Protein AF-A0A199V601-F1 (afdb_monomer_lite)

Radius of gyration: 36.85 Å; chains: 1; bounding box: 73×14×100 Å

Secondary structure (DSSP, 8-state):
-HHHHHHHGGG-TT-TTS-HHHHHHHHHHHHHHHHHHHHHHHHHHHHHHHHHHHHHHHHHHHHHHHHHHHHHHHHHHHHHHHHHHHHHTT-

pLDDT: mean 80.81, std 13.98, range [53.5, 98.06]

Organism: Ananas comosus (NCBI:txid4615)

Foldseek 3Di:
DVVVVLVVCCPDLPDCVNDVVSVCVVVVVVVVVVVVVVVVVVVVVVVVVVVVVVVVVVVVVVVVVVVVVVVVVVVVVVVVVVVVVVVVVVD

Structure (mmCIF, N/CA/C/O backbone):
data_AF-A0A199V601-F1
#
_entry.id   AF-A0A199V601-F1
#
loop_
_atom_site.group_PDB
_atom_site.id
_atom_site.type_symbol
_atom_site.label_atom_id
_atom_site.label_alt_id
_atom_site.label_comp_id
_atom_site.label_asym_id
_atom_site.label_entity_id
_atom_site.label_seq_id
_atom_site.pdbx_PDB_ins_code
_atom_site.Cartn_x
_atom_site.Cartn_y
_atom_site.Cartn_z
_atom_site.occupancy
_atom_site.B_iso_or_equiv
_atom_site.auth_seq_id
_atom_site.auth_comp_id
_atom_site.auth_asym_id
_atom_site.auth_atom_id
_atom_site.pdbx_PDB_model_num
ATOM 1 N N . MET A 1 1 ? 41.367 9.355 -43.896 1.00 53.50 1 MET A N 1
ATOM 2 C CA . MET A 1 1 ? 40.716 9.790 -42.637 1.00 53.50 1 MET A CA 1
ATOM 3 C C . MET A 1 1 ? 39.320 9.195 -42.481 1.00 53.50 1 MET A C 1
ATOM 5 O O . MET A 1 1 ? 39.036 8.691 -41.408 1.00 53.50 1 MET A O 1
ATOM 9 N N . GLU A 1 2 ? 38.477 9.165 -43.517 1.00 60.19 2 GLU A N 1
ATOM 10 C CA . GLU A 1 2 ? 37.112 8.602 -43.432 1.00 60.19 2 GLU A CA 1
ATOM 11 C C . GLU A 1 2 ? 37.047 7.114 -43.050 1.00 60.19 2 GLU A C 1
ATOM 13 O O . GLU A 1 2 ? 36.177 6.721 -42.277 1.00 60.19 2 GLU A O 1
ATOM 18 N N . GLU A 1 3 ? 37.984 6.280 -43.512 1.00 63.84 3 GLU A N 1
ATOM 19 C CA . GLU A 1 3 ? 37.977 4.842 -43.190 1.00 63.84 3 GLU A CA 1
ATOM 20 C C . GLU A 1 3 ? 38.300 4.527 -41.722 1.00 63.84 3 GLU A C 1
ATOM 22 O O . GLU A 1 3 ? 37.767 3.563 -41.170 1.00 63.84 3 GLU A O 1
ATOM 27 N N . LEU A 1 4 ? 39.128 5.355 -41.070 1.00 66.06 4 LEU A N 1
ATOM 28 C CA . LEU A 1 4 ? 39.437 5.226 -39.641 1.00 66.06 4 LEU A CA 1
ATOM 29 C C . LEU A 1 4 ? 38.182 5.480 -38.801 1.00 66.06 4 LEU A C 1
ATOM 31 O O . LEU A 1 4 ? 37.835 4.664 -37.948 1.00 66.06 4 LEU A O 1
ATOM 35 N N . TRP A 1 5 ? 37.449 6.552 -39.112 1.00 61.38 5 TRP A N 1
ATOM 36 C CA . TRP A 1 5 ? 36.186 6.878 -38.450 1.00 61.38 5 TRP A CA 1
ATOM 37 C C . TRP A 1 5 ? 35.125 5.800 -38.695 1.00 61.38 5 TRP A C 1
ATOM 39 O O . TRP A 1 5 ? 34.499 5.322 -37.753 1.00 61.38 5 TRP A O 1
ATOM 49 N N . LYS A 1 6 ? 34.993 5.307 -39.932 1.00 62.94 6 LYS A N 1
ATOM 50 C CA . LYS A 1 6 ? 34.050 4.227 -40.274 1.00 62.94 6 LYS A CA 1
ATOM 51 C C . LYS A 1 6 ? 34.293 2.935 -39.480 1.00 62.94 6 LYS A C 1
ATOM 53 O O . LYS A 1 6 ? 33.349 2.200 -39.196 1.00 62.94 6 LYS A O 1
ATOM 58 N N . LYS A 1 7 ? 35.549 2.641 -39.124 1.00 65.50 7 LYS A N 1
ATOM 59 C CA . LYS A 1 7 ? 35.933 1.441 -38.363 1.00 65.50 7 LYS A CA 1
ATOM 60 C C . LYS A 1 7 ? 35.705 1.605 -36.858 1.00 65.50 7 LYS A C 1
ATOM 62 O O . LYS A 1 7 ? 35.262 0.655 -36.223 1.00 65.50 7 LYS A O 1
ATOM 67 N N . VAL A 1 8 ? 35.946 2.801 -36.317 1.00 67.12 8 VAL A N 1
ATOM 68 C CA . VAL A 1 8 ? 35.675 3.144 -34.907 1.00 67.12 8 VAL A CA 1
ATOM 69 C C . VAL A 1 8 ? 34.171 3.133 -34.610 1.00 67.12 8 VAL A C 1
ATOM 71 O O . VAL A 1 8 ? 33.757 2.628 -33.572 1.00 67.12 8 VAL A O 1
ATOM 74 N N . TYR A 1 9 ? 33.338 3.594 -35.547 1.00 58.09 9 TYR A N 1
ATOM 75 C CA . TYR A 1 9 ? 31.884 3.655 -35.350 1.00 58.09 9 TYR A CA 1
ATOM 76 C C . TYR A 1 9 ? 31.132 2.349 -35.645 1.00 58.09 9 TYR A C 1
ATOM 78 O O . TYR A 1 9 ? 29.959 2.231 -35.297 1.00 58.09 9 TYR A O 1
ATOM 86 N N . ARG A 1 10 ? 31.785 1.328 -36.215 1.00 58.81 10 ARG A N 1
ATOM 87 C CA . ARG A 1 10 ? 31.154 0.059 -36.639 1.00 58.81 10 ARG A CA 1
ATOM 88 C C . ARG A 1 10 ? 30.611 -0.826 -35.503 1.00 58.81 10 ARG A C 1
ATOM 90 O O . ARG A 1 10 ? 30.035 -1.872 -35.786 1.00 58.81 10 ARG A O 1
ATOM 97 N N . GLY A 1 11 ? 30.798 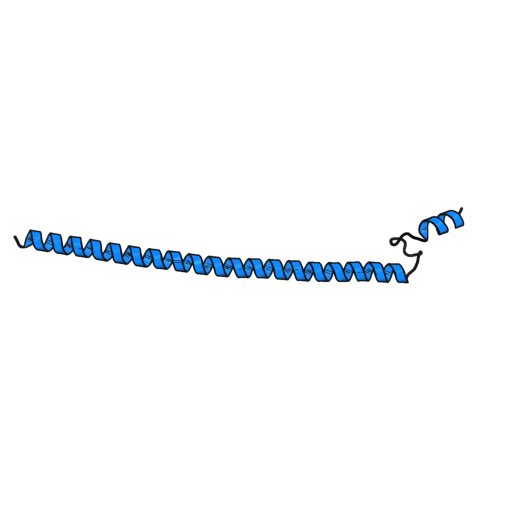-0.432 -34.245 1.00 60.03 11 GLY A N 1
ATOM 98 C CA . GLY A 1 11 ? 30.313 -1.161 -33.068 1.00 60.03 11 GLY A CA 1
ATOM 99 C C . GLY A 1 11 ? 29.490 -0.328 -32.085 1.00 60.03 11 GLY A C 1
ATOM 100 O O . GLY A 1 11 ? 28.970 -0.893 -31.125 1.00 60.03 11 GLY A O 1
ATOM 101 N N . ASP A 1 12 ? 29.355 0.983 -32.303 1.00 61.81 12 ASP A N 1
ATOM 102 C CA . ASP A 1 12 ? 28.590 1.846 -31.404 1.00 61.81 12 ASP A CA 1
ATOM 103 C C . ASP A 1 12 ? 27.092 1.710 -31.698 1.00 61.81 12 ASP A C 1
ATOM 105 O O . ASP A 1 12 ? 26.617 2.014 -32.794 1.00 61.81 12 ASP A O 1
ATOM 109 N N . SER A 1 13 ? 26.351 1.219 -30.705 1.00 56.22 13 SER A N 1
ATOM 110 C CA . SER A 1 13 ? 24.907 0.991 -30.814 1.00 56.22 13 SER A CA 1
ATOM 111 C C . SER A 1 13 ? 24.106 2.301 -30.820 1.00 56.22 13 SER A C 1
ATOM 113 O O . SER A 1 13 ? 22.925 2.278 -31.155 1.00 56.22 13 SER A O 1
ATOM 115 N N . GLY A 1 14 ? 24.734 3.435 -30.478 1.00 58.47 14 GLY A N 1
ATOM 116 C CA . GLY A 1 14 ? 24.123 4.765 -30.515 1.00 58.47 14 GLY A CA 1
ATOM 117 C C . GLY A 1 14 ? 24.217 5.481 -31.867 1.00 58.47 14 GLY A C 1
ATOM 118 O O . GLY A 1 14 ? 23.599 6.532 -32.034 1.00 58.47 14 GLY A O 1
ATOM 119 N N . VAL A 1 15 ? 24.965 4.945 -32.840 1.00 62.75 15 VAL A N 1
ATOM 120 C CA . VAL A 1 15 ? 25.203 5.622 -34.124 1.00 62.75 15 VAL A CA 1
ATOM 121 C C . VAL A 1 15 ? 24.265 5.077 -35.207 1.00 62.75 15 VAL A C 1
ATOM 123 O O . VAL A 1 15 ? 24.380 3.912 -35.595 1.00 62.75 15 VAL A O 1
ATOM 126 N N . PRO A 1 16 ? 23.362 5.907 -35.771 1.00 57.12 16 PRO A N 1
ATOM 127 C CA . PRO A 1 16 ? 22.317 5.435 -36.678 1.00 57.12 16 PRO A CA 1
ATOM 128 C C . PRO A 1 16 ? 22.817 4.874 -38.022 1.00 57.12 16 PRO A C 1
ATOM 130 O O . PRO A 1 16 ? 22.036 4.320 -38.787 1.00 57.12 16 PRO A O 1
ATOM 133 N N . HIS A 1 17 ? 24.109 5.022 -38.328 1.00 57.53 17 HIS A N 1
ATOM 134 C CA . HIS A 1 17 ? 24.716 4.598 -39.595 1.00 57.53 17 HIS A CA 1
ATOM 135 C C . HIS A 1 17 ? 25.387 3.214 -39.507 1.00 57.53 17 HIS A C 1
ATOM 137 O O . HIS A 1 17 ? 25.916 2.737 -40.511 1.00 57.53 17 HIS A O 1
ATOM 143 N N . SER A 1 18 ? 25.398 2.581 -38.326 1.00 59.31 18 SER A N 1
ATOM 144 C CA . SER A 1 18 ? 26.205 1.380 -38.076 1.00 59.31 18 SER A CA 1
ATOM 145 C C . SER A 1 18 ? 25.490 0.067 -38.384 1.00 59.31 18 SER A C 1
ATOM 147 O O . SER A 1 18 ? 26.162 -0.860 -38.822 1.00 59.31 18 SER A O 1
ATOM 149 N N . ASP A 1 19 ? 24.166 -0.006 -38.214 1.00 66.12 19 ASP A N 1
ATOM 150 C CA . ASP A 1 19 ? 23.296 -1.094 -38.690 1.00 66.12 19 ASP A CA 1
ATOM 151 C C . ASP A 1 19 ? 21.838 -0.784 -38.272 1.00 66.12 19 ASP A C 1
ATOM 153 O O . ASP A 1 19 ? 21.562 -0.721 -37.066 1.00 66.12 19 ASP A O 1
ATOM 157 N N . PRO A 1 20 ? 20.880 -0.589 -39.198 1.00 71.38 20 PRO A N 1
ATOM 158 C CA . PRO A 1 20 ? 19.484 -0.325 -38.838 1.00 71.38 20 PRO A CA 1
ATOM 159 C C . PRO A 1 20 ? 18.865 -1.450 -37.994 1.00 71.38 20 PRO A C 1
ATOM 161 O O . PRO A 1 20 ? 18.009 -1.184 -37.149 1.00 71.38 20 PRO A O 1
ATOM 164 N N . GLN A 1 21 ? 19.328 -2.695 -38.143 1.00 75.06 21 GLN A N 1
ATOM 165 C CA . GLN A 1 21 ? 18.817 -3.826 -37.371 1.00 75.06 21 GLN A CA 1
ATOM 166 C C . GLN A 1 21 ? 19.191 -3.722 -35.883 1.00 75.06 21 GLN A C 1
ATOM 168 O O . GLN A 1 21 ? 18.377 -4.028 -35.011 1.00 75.06 21 GLN A O 1
ATOM 173 N N . ARG A 1 22 ? 20.391 -3.217 -35.566 1.00 70.00 22 ARG A N 1
ATOM 174 C CA . ARG A 1 22 ? 20.856 -3.028 -34.179 1.00 70.00 22 ARG A CA 1
ATOM 175 C C . ARG A 1 22 ? 20.123 -1.903 -33.460 1.00 70.00 22 ARG A C 1
ATOM 177 O O . ARG A 1 22 ? 19.846 -2.032 -32.267 1.00 70.00 22 ARG A O 1
ATOM 184 N N . LEU A 1 23 ? 19.764 -0.839 -34.178 1.00 77.88 23 LEU A N 1
ATOM 185 C CA . LEU A 1 23 ? 18.948 0.248 -33.630 1.00 77.88 23 LEU A CA 1
ATOM 186 C C . LEU A 1 23 ? 17.557 -0.255 -33.244 1.00 77.88 23 LEU A C 1
ATOM 188 O O . LEU A 1 23 ? 17.098 0.007 -32.134 1.00 77.88 23 LEU A O 1
ATOM 192 N N . VAL A 1 24 ? 16.913 -1.028 -34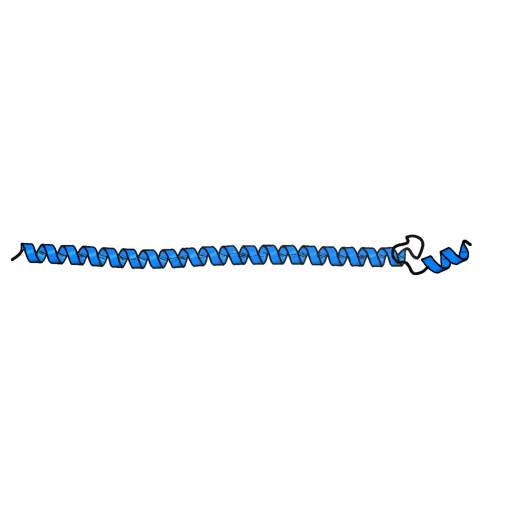.126 1.00 81.12 24 VAL A N 1
ATOM 193 C CA . VAL A 1 24 ? 15.579 -1.594 -33.872 1.00 81.12 24 VAL A CA 1
ATOM 194 C C . VAL A 1 24 ? 15.610 -2.552 -32.682 1.00 81.12 24 VAL A C 1
ATOM 196 O O . VAL A 1 24 ? 14.758 -2.455 -31.800 1.00 81.12 24 VAL A O 1
ATOM 199 N N . VAL A 1 25 ? 16.617 -3.427 -32.600 1.00 84.56 25 VAL A N 1
ATOM 200 C CA . VAL A 1 25 ? 16.791 -4.337 -31.456 1.00 84.56 25 VAL A CA 1
ATOM 201 C C . VAL A 1 25 ? 16.989 -3.554 -30.155 1.00 84.56 25 VAL A C 1
ATOM 203 O O . VAL A 1 25 ? 16.285 -3.815 -29.181 1.00 84.56 25 VAL A O 1
ATOM 206 N N . THR A 1 26 ? 17.867 -2.549 -30.144 1.00 83.94 26 THR A N 1
ATOM 207 C CA . THR A 1 26 ? 18.137 -1.729 -28.949 1.00 83.94 26 THR A CA 1
ATOM 208 C C . THR A 1 26 ? 16.888 -0.979 -28.489 1.00 83.94 26 THR A C 1
ATOM 210 O O . THR A 1 26 ? 16.519 -1.044 -27.317 1.00 83.94 26 THR A O 1
ATOM 213 N N . TRP A 1 27 ? 16.179 -0.327 -29.414 1.00 84.81 27 TRP A N 1
ATOM 214 C CA . TRP A 1 27 ? 14.960 0.409 -29.093 1.00 84.81 27 TRP A CA 1
ATOM 215 C C . TRP A 1 27 ? 13.835 -0.514 -28.614 1.00 84.81 27 TRP A C 1
ATOM 217 O O . TRP A 1 27 ? 13.183 -0.210 -27.617 1.00 84.81 27 TRP A O 1
ATOM 227 N N . SER A 1 28 ? 13.657 -1.675 -29.255 1.00 88.06 28 SER A N 1
ATOM 228 C CA . SER A 1 28 ? 12.663 -2.671 -28.837 1.00 88.06 28 SER A CA 1
ATOM 229 C C . SER A 1 28 ? 12.941 -3.210 -27.430 1.00 88.06 28 SER A C 1
ATOM 231 O O . SER A 1 28 ? 12.015 -3.339 -26.632 1.00 88.06 28 SER A O 1
ATOM 233 N N . GLY A 1 29 ? 14.215 -3.432 -27.086 1.00 87.25 29 GLY A N 1
ATOM 234 C CA . GLY A 1 29 ? 14.638 -3.839 -25.748 1.00 87.25 29 GLY A CA 1
ATOM 235 C C . GLY A 1 29 ? 14.357 -2.764 -24.698 1.00 87.25 29 GLY A C 1
ATOM 236 O O . GLY A 1 29 ? 13.769 -3.058 -23.658 1.00 87.25 29 GLY A O 1
ATOM 237 N N . CYS A 1 30 ? 14.697 -1.504 -24.989 1.00 87.94 30 CYS A N 1
ATOM 238 C CA . CYS A 1 30 ? 14.379 -0.378 -24.109 1.00 87.94 30 CYS A CA 1
ATOM 239 C C . CYS A 1 30 ? 12.867 -0.212 -23.914 1.00 87.94 30 CYS A C 1
ATOM 241 O O . CYS A 1 30 ? 12.413 0.004 -22.791 1.00 87.94 30 CYS A O 1
ATOM 243 N N . PHE A 1 31 ? 12.081 -0.345 -24.984 1.00 92.19 31 PHE A N 1
ATOM 244 C CA . PHE A 1 31 ? 10.630 -0.203 -24.928 1.00 92.19 31 PHE A CA 1
ATOM 245 C C . PHE A 1 31 ? 9.977 -1.341 -24.133 1.00 92.19 31 PHE A C 1
ATOM 247 O O . PHE A 1 31 ? 9.129 -1.090 -23.277 1.00 92.19 31 PHE A O 1
ATOM 254 N N . ALA A 1 32 ? 10.419 -2.583 -24.347 1.00 92.81 32 ALA A N 1
ATOM 255 C CA . ALA A 1 32 ? 9.964 -3.737 -23.578 1.00 92.81 32 ALA A CA 1
ATOM 256 C C . ALA A 1 32 ? 10.300 -3.591 -22.085 1.00 92.81 32 ALA A C 1
ATOM 258 O O . ALA A 1 32 ? 9.441 -3.817 -21.232 1.00 92.81 32 ALA A O 1
ATOM 259 N N . PHE A 1 33 ? 11.519 -3.149 -21.759 1.00 88.25 33 PHE A N 1
ATOM 260 C CA . PHE A 1 33 ? 11.930 -2.920 -20.374 1.00 88.25 33 PHE A CA 1
ATOM 261 C C . PHE A 1 33 ? 11.120 -1.799 -19.710 1.00 88.25 33 PHE A C 1
ATOM 263 O O . PHE A 1 33 ? 10.652 -1.962 -18.584 1.00 88.25 33 PHE A O 1
ATOM 270 N N . ALA A 1 34 ? 10.887 -0.691 -20.418 1.00 88.50 34 ALA A N 1
ATOM 271 C CA . ALA A 1 34 ? 10.064 0.412 -19.931 1.00 88.50 34 ALA A CA 1
ATOM 272 C C . ALA A 1 34 ? 8.610 -0.018 -19.685 1.00 88.50 34 ALA A C 1
ATOM 274 O O . ALA A 1 34 ? 8.044 0.323 -18.647 1.00 88.50 34 ALA A O 1
ATOM 275 N N . ALA A 1 35 ? 8.021 -0.811 -20.586 1.00 90.00 35 ALA A N 1
ATOM 276 C CA . ALA A 1 35 ? 6.672 -1.339 -20.409 1.00 90.00 35 ALA A CA 1
ATOM 277 C C . ALA A 1 35 ? 6.580 -2.225 -19.158 1.00 90.00 35 ALA A C 1
ATOM 279 O O . ALA A 1 35 ? 5.712 -2.012 -18.312 1.00 90.00 35 ALA A O 1
ATOM 280 N N . VAL A 1 36 ? 7.510 -3.170 -18.984 1.00 87.00 36 VAL A N 1
ATOM 281 C CA . VAL A 1 36 ? 7.555 -4.044 -17.798 1.00 87.00 36 VAL A CA 1
ATOM 282 C C . VAL A 1 36 ? 7.752 -3.236 -16.515 1.00 87.00 36 VAL A C 1
ATOM 284 O O . VAL A 1 36 ? 7.062 -3.484 -15.524 1.00 87.00 36 VAL A O 1
ATOM 287 N N . ALA A 1 37 ? 8.646 -2.245 -16.527 1.00 82.38 37 ALA A N 1
ATOM 288 C CA . ALA A 1 37 ? 8.861 -1.360 -15.388 1.00 82.38 37 ALA A CA 1
ATOM 289 C C . ALA A 1 37 ? 7.590 -0.570 -15.037 1.00 82.38 37 ALA A C 1
ATOM 291 O O . ALA A 1 37 ? 7.248 -0.471 -13.860 1.00 82.38 37 ALA A O 1
ATOM 292 N N . TRP A 1 38 ? 6.854 -0.074 -16.036 1.00 83.88 38 TRP A N 1
ATOM 293 C CA . TRP A 1 38 ? 5.590 0.635 -15.831 1.00 83.88 38 TRP A CA 1
ATOM 294 C C . TRP A 1 38 ? 4.506 -0.272 -15.244 1.00 83.88 38 TRP A C 1
ATOM 296 O O . TRP A 1 38 ? 3.811 0.110 -14.308 1.00 83.88 38 TRP A O 1
ATOM 306 N N . PHE A 1 39 ? 4.369 -1.504 -15.737 1.00 85.00 39 PHE A N 1
ATOM 307 C CA . PHE A 1 39 ? 3.404 -2.443 -15.164 1.00 85.00 39 PHE A CA 1
ATOM 308 C C . PHE A 1 39 ? 3.775 -2.849 -13.733 1.00 85.00 39 PHE A C 1
ATOM 310 O O . PHE A 1 39 ? 2.892 -2.931 -12.884 1.00 85.00 39 PHE A O 1
ATOM 317 N N . ASN A 1 40 ? 5.061 -3.046 -13.433 1.00 74.88 40 ASN A N 1
ATOM 318 C CA . ASN A 1 40 ? 5.528 -3.403 -12.092 1.00 74.88 40 ASN A CA 1
ATOM 319 C C . ASN A 1 40 ? 5.321 -2.264 -11.073 1.00 74.88 40 ASN A C 1
ATOM 321 O O . ASN A 1 40 ? 4.834 -2.483 -9.964 1.00 74.88 40 ASN A O 1
ATOM 325 N N . THR A 1 41 ? 5.614 -1.016 -11.446 1.00 72.94 41 THR A N 1
ATOM 326 C CA . THR A 1 41 ? 5.381 0.129 -10.549 1.00 72.94 41 THR A CA 1
ATOM 327 C C . THR A 1 41 ? 3.895 0.349 -10.278 1.00 72.94 41 THR A C 1
ATOM 329 O O . THR A 1 41 ? 3.518 0.631 -9.139 1.00 72.94 41 THR A O 1
ATOM 332 N N . GLN A 1 42 ? 3.034 0.147 -11.278 1.00 72.19 42 GLN A N 1
ATOM 333 C CA . GLN A 1 42 ? 1.586 0.270 -11.111 1.00 72.19 42 GLN A CA 1
ATOM 334 C C . GLN A 1 42 ? 0.997 -0.860 -10.262 1.00 72.19 42 GLN A C 1
ATOM 336 O O . GLN A 1 42 ? 0.170 -0.597 -9.389 1.00 72.19 42 GLN A O 1
ATOM 341 N N . THR A 1 43 ? 1.438 -2.107 -10.441 1.00 67.81 43 THR A N 1
ATOM 342 C CA . THR A 1 43 ? 0.971 -3.217 -9.596 1.00 67.81 43 THR A CA 1
ATOM 343 C C . THR A 1 43 ? 1.459 -3.075 -8.157 1.00 67.81 43 THR A C 1
ATOM 345 O O . THR A 1 43 ? 0.678 -3.290 -7.232 1.00 67.81 43 THR A O 1
ATOM 348 N N . SER A 1 44 ? 2.703 -2.639 -7.942 1.00 68.88 44 SER A N 1
ATOM 349 C CA . SER A 1 44 ? 3.255 -2.378 -6.608 1.00 68.88 44 SER A CA 1
ATOM 350 C C . SER A 1 44 ? 2.544 -1.220 -5.895 1.00 68.88 44 SER A C 1
ATOM 352 O O . SER A 1 44 ? 2.200 -1.329 -4.711 1.00 68.88 44 SER A O 1
ATOM 354 N N . SER A 1 45 ? 2.242 -0.129 -6.609 1.00 71.06 45 SER A N 1
ATOM 355 C CA . SER A 1 45 ? 1.529 1.021 -6.040 1.00 71.06 45 SER A CA 1
ATOM 356 C C . SER A 1 45 ? 0.080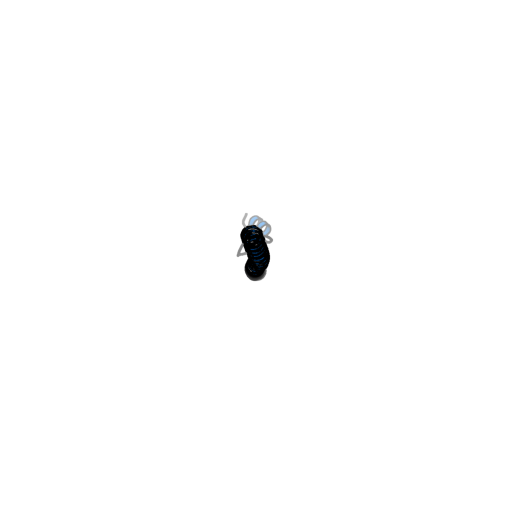 0.674 -5.676 1.00 71.06 45 SER A C 1
ATOM 358 O O . SER A 1 45 ? -0.369 1.001 -4.573 1.00 71.06 45 SER A O 1
ATOM 360 N N . LEU A 1 46 ? -0.625 -0.069 -6.537 1.00 67.44 46 LEU A N 1
ATOM 361 C CA . LEU A 1 46 ? -1.973 -0.585 -6.277 1.00 67.44 46 LEU A CA 1
ATOM 362 C C . LEU A 1 46 ? -1.992 -1.589 -5.123 1.00 67.44 46 LEU A C 1
ATOM 364 O O . LEU A 1 46 ? -2.838 -1.479 -4.239 1.00 67.44 46 LEU A O 1
ATOM 368 N N . ALA A 1 47 ? -1.047 -2.531 -5.083 1.00 67.56 47 ALA A N 1
ATOM 369 C CA . ALA A 1 47 ? -0.948 -3.517 -4.010 1.00 67.56 47 ALA A CA 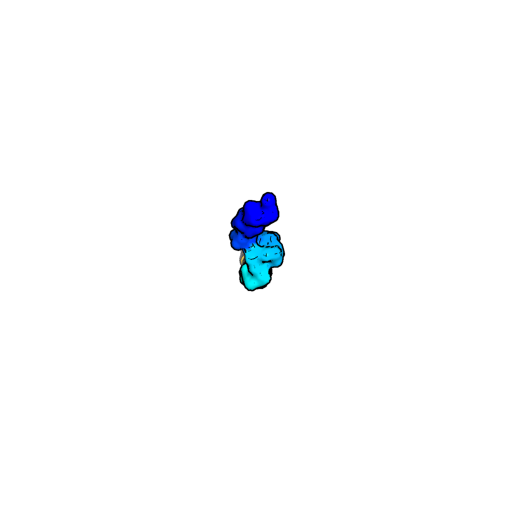1
ATOM 370 C C . ALA A 1 47 ? -0.662 -2.857 -2.654 1.00 67.56 47 ALA A C 1
ATOM 372 O O . ALA A 1 47 ? -1.250 -3.235 -1.639 1.00 67.56 47 ALA A O 1
ATOM 373 N N . THR A 1 48 ? 0.201 -1.839 -2.635 1.00 69.44 48 THR A N 1
ATOM 374 C CA . THR A 1 48 ? 0.512 -1.073 -1.422 1.00 69.44 48 THR A CA 1
ATOM 375 C C . THR A 1 48 ? -0.709 -0.291 -0.938 1.00 69.44 48 THR A C 1
ATOM 377 O O . THR A 1 48 ? -1.044 -0.370 0.244 1.00 69.44 48 THR A O 1
ATOM 380 N N . ARG A 1 49 ? -1.437 0.379 -1.844 1.00 67.56 49 ARG A N 1
ATOM 381 C CA . ARG A 1 49 ? -2.697 1.077 -1.525 1.00 67.56 49 ARG A CA 1
ATOM 382 C C . ARG A 1 49 ? -3.792 0.128 -1.041 1.00 67.56 49 ARG A C 1
ATOM 384 O O . ARG A 1 49 ? -4.442 0.395 -0.037 1.00 67.56 49 ARG A O 1
ATOM 391 N N . ALA A 1 50 ? -3.991 -0.997 -1.720 1.00 68.44 50 ALA A N 1
ATOM 392 C CA . ALA A 1 50 ? -4.993 -1.985 -1.331 1.00 68.44 50 ALA A CA 1
ATOM 393 C C . ALA A 1 50 ? -4.678 -2.587 0.046 1.00 68.44 50 ALA A C 1
ATOM 395 O O . ALA A 1 50 ? -5.577 -2.791 0.864 1.00 68.44 50 ALA A O 1
ATOM 396 N N . ARG A 1 51 ? -3.397 -2.842 0.341 1.00 72.69 51 ARG A N 1
ATOM 397 C CA . ARG A 1 51 ? -2.960 -3.302 1.662 1.00 72.69 51 ARG A CA 1
ATOM 398 C C . ARG A 1 51 ? -3.155 -2.225 2.731 1.00 72.69 51 ARG A C 1
ATOM 400 O O . ARG A 1 51 ? -3.611 -2.567 3.819 1.00 72.69 51 ARG A O 1
ATOM 407 N N . SER A 1 52 ? -2.845 -0.958 2.445 1.00 73.31 52 SER A N 1
ATOM 408 C CA . SER A 1 52 ? -2.992 0.124 3.427 1.00 73.31 52 SER A CA 1
ATOM 409 C C . SER A 1 52 ? -4.451 0.360 3.809 1.00 73.31 52 SER A C 1
ATOM 411 O O . SER A 1 52 ? -4.739 0.449 4.997 1.00 73.31 52 SER A O 1
ATOM 413 N N . VAL A 1 53 ? -5.371 0.376 2.837 1.00 76.12 53 VAL A N 1
ATOM 414 C CA . VAL A 1 53 ? -6.815 0.533 3.100 1.00 76.12 53 VAL A CA 1
ATOM 415 C C . VAL A 1 53 ? -7.336 -0.633 3.945 1.00 76.12 53 VAL A C 1
ATOM 417 O O . VAL A 1 53 ? -7.917 -0.423 5.004 1.00 76.12 53 VAL A O 1
ATOM 420 N N . ASN A 1 54 ? -7.010 -1.874 3.565 1.00 78.94 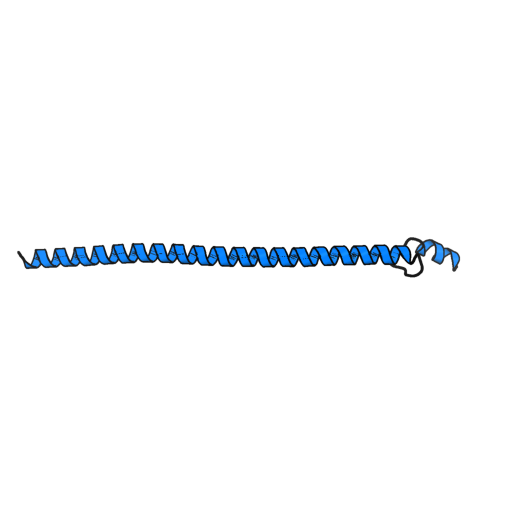54 ASN A N 1
ATOM 421 C CA . ASN A 1 54 ? -7.422 -3.056 4.329 1.00 78.94 54 ASN A CA 1
ATOM 422 C C . ASN A 1 54 ? -6.881 -3.077 5.770 1.00 78.94 54 ASN A C 1
ATOM 424 O O . ASN A 1 54 ? -7.533 -3.616 6.663 1.00 78.94 54 ASN A O 1
ATOM 428 N N . LEU A 1 55 ? -5.673 -2.559 6.008 1.00 82.38 55 LEU A N 1
ATOM 429 C CA . LEU A 1 55 ? -5.100 -2.472 7.354 1.00 82.38 55 LEU A CA 1
ATOM 430 C C . LEU A 1 55 ? -5.767 -1.372 8.185 1.00 82.38 55 LEU A C 1
ATOM 432 O O . LEU A 1 55 ? -6.048 -1.610 9.358 1.00 82.38 55 LEU A O 1
ATOM 436 N N . GLN A 1 56 ? -6.051 -0.217 7.578 1.00 87.38 56 GLN A N 1
ATOM 437 C CA . GLN A 1 56 ? -6.732 0.908 8.228 1.00 87.38 56 GLN A CA 1
ATOM 438 C C . GLN A 1 56 ? -8.157 0.544 8.662 1.00 87.38 56 GLN A C 1
ATOM 440 O O . GLN A 1 56 ? -8.548 0.807 9.801 1.00 87.38 56 GLN A O 1
ATOM 445 N N . ASP A 1 57 ? -8.913 -0.131 7.799 1.00 89.38 57 ASP A N 1
ATOM 446 C CA . ASP A 1 57 ? -10.276 -0.560 8.127 1.00 89.38 57 ASP A CA 1
ATOM 447 C C . ASP A 1 57 ? -10.272 -1.580 9.275 1.00 89.38 57 ASP A C 1
ATOM 449 O O . ASP A 1 57 ? -11.070 -1.502 10.215 1.00 89.38 57 ASP A O 1
ATOM 453 N N . LYS A 1 58 ? -9.308 -2.511 9.256 1.00 90.62 58 LYS A N 1
ATOM 454 C CA . LYS A 1 58 ? -9.124 -3.487 10.337 1.00 90.62 58 LYS A CA 1
ATOM 455 C C . LYS A 1 58 ? -8.752 -2.816 11.657 1.00 90.62 58 LYS A C 1
ATOM 457 O O . LYS A 1 58 ? -9.323 -3.185 12.682 1.00 90.62 58 LYS A O 1
ATOM 462 N N . SER A 1 59 ? -7.838 -1.842 11.666 1.00 92.81 59 SER A N 1
ATOM 463 C CA . SER A 1 59 ? -7.468 -1.136 12.902 1.00 92.81 59 SER A CA 1
ATOM 464 C C . SER A 1 59 ? -8.646 -0.358 13.486 1.00 92.81 59 SER A C 1
ATOM 466 O O . SER A 1 59 ? -8.901 -0.463 14.685 1.00 92.81 59 SER A O 1
ATOM 468 N N . MET A 1 60 ? -9.432 0.319 12.643 1.00 94.50 60 MET A N 1
ATOM 469 C CA . MET A 1 60 ? -10.628 1.044 13.082 1.00 94.50 60 MET A CA 1
ATOM 470 C C . MET A 1 60 ? -11.661 0.105 13.724 1.00 94.50 60 MET A C 1
ATOM 472 O O . MET A 1 60 ? -12.241 0.419 14.767 1.00 94.50 60 MET A O 1
ATOM 476 N N . MET A 1 61 ? -11.858 -1.087 13.151 1.00 94.44 61 MET A N 1
ATOM 477 C CA . MET A 1 61 ? -12.731 -2.103 13.743 1.00 94.44 61 MET A CA 1
ATOM 478 C C . MET A 1 61 ? -12.252 -2.571 15.122 1.00 94.44 61 MET A C 1
ATOM 480 O O . MET A 1 61 ? -13.075 -2.731 16.028 1.00 94.44 61 MET A O 1
ATOM 484 N N . PHE A 1 62 ? -10.948 -2.794 15.304 1.00 95.81 62 PHE A N 1
ATOM 485 C CA . PHE A 1 62 ? -10.398 -3.210 16.597 1.00 95.81 62 PHE A CA 1
ATOM 486 C C . PHE A 1 62 ? -10.570 -2.131 17.666 1.00 95.81 62 PHE A C 1
ATOM 488 O O . PHE A 1 62 ? -11.037 -2.435 18.767 1.00 95.81 62 PHE A O 1
ATOM 495 N N . GLU A 1 63 ? -10.268 -0.876 17.337 1.00 95.62 63 GLU A N 1
ATOM 496 C CA . GLU A 1 63 ? -10.482 0.256 18.242 1.00 95.62 63 GLU A CA 1
ATOM 497 C C . GLU A 1 63 ? -11.955 0.361 18.638 1.00 95.62 63 GLU A C 1
ATOM 499 O O . GLU A 1 63 ? -12.292 0.440 19.820 1.00 95.62 63 GLU A O 1
ATOM 504 N N . HIS A 1 64 ? -12.863 0.261 17.667 1.00 97.06 64 HIS A N 1
ATOM 505 C CA . HIS A 1 64 ? -14.296 0.301 17.926 1.00 97.06 64 HIS A CA 1
ATOM 506 C C . HIS A 1 64 ? -14.759 -0.820 18.876 1.00 97.06 64 HIS A C 1
ATOM 508 O O . HIS A 1 64 ? -15.569 -0.589 19.779 1.00 97.06 64 HIS A O 1
ATOM 514 N N . GLN A 1 65 ? -14.225 -2.036 18.728 1.00 97.56 65 GLN A N 1
ATOM 515 C CA . GLN A 1 65 ? -14.503 -3.141 19.652 1.00 97.56 65 GLN A CA 1
ATOM 516 C C . GLN A 1 65 ? -13.971 -2.872 21.066 1.00 97.56 65 GLN A C 1
ATOM 518 O O . GLN A 1 65 ? -14.634 -3.215 22.048 1.00 97.56 65 GLN A O 1
ATOM 523 N N . GLN A 1 66 ? -12.793 -2.260 21.193 1.00 97.69 66 GLN A N 1
ATOM 524 C CA . GLN A 1 66 ? -12.248 -1.868 22.493 1.00 97.69 66 GLN A CA 1
ATOM 525 C C . GLN A 1 66 ? -13.133 -0.813 23.167 1.00 97.69 66 GLN A C 1
ATOM 527 O O . GLN A 1 66 ? -13.485 -0.978 24.337 1.00 97.69 66 GLN A O 1
ATOM 532 N N . TRP A 1 67 ? -13.580 0.203 22.425 1.00 97.00 67 TRP A N 1
ATOM 533 C CA . TRP A 1 67 ? -14.499 1.227 22.930 1.00 97.00 67 TRP A CA 1
ATOM 534 C C . TRP A 1 67 ? -15.826 0.643 23.415 1.00 97.00 67 TRP A C 1
ATOM 536 O O . TRP A 1 67 ? -16.293 1.007 24.495 1.00 97.00 67 TRP A O 1
ATOM 546 N N . LYS A 1 68 ? -16.399 -0.321 22.683 1.00 98.06 68 LYS A N 1
ATOM 547 C CA . LYS A 1 68 ? -17.607 -1.042 23.120 1.00 98.06 68 LYS A CA 1
ATOM 548 C C . LYS A 1 68 ? -17.409 -1.731 24.471 1.00 98.06 68 LYS A C 1
ATOM 550 O O . LYS A 1 68 ? -18.202 -1.521 25.387 1.00 98.06 68 LYS A O 1
ATOM 555 N N . LYS A 1 69 ? -16.303 -2.464 24.640 1.00 97.94 69 LYS A N 1
ATOM 556 C CA . LYS A 1 69 ? -15.967 -3.130 25.913 1.00 97.94 69 LYS A CA 1
ATOM 557 C C . LYS A 1 69 ? -15.788 -2.132 27.061 1.00 97.94 69 LYS A C 1
ATOM 559 O O . LYS A 1 69 ? -16.173 -2.415 28.194 1.00 97.94 69 LYS A O 1
ATOM 564 N N . LEU A 1 70 ? -15.191 -0.969 26.797 1.00 97.56 70 LEU A N 1
ATOM 565 C CA . LEU A 1 70 ? -15.011 0.080 27.806 1.00 97.56 70 LEU A CA 1
ATOM 566 C C . LEU A 1 70 ? -16.346 0.714 28.220 1.00 97.56 70 LEU A C 1
ATOM 568 O O . LEU A 1 70 ? -16.579 0.917 29.413 1.00 97.56 70 LEU A O 1
ATOM 572 N N . LEU A 1 71 ? -17.241 0.970 27.264 1.00 97.69 71 LEU A N 1
ATOM 573 C CA . LEU A 1 71 ? -18.584 1.491 27.531 1.00 97.69 71 LEU A CA 1
ATOM 574 C C . LEU A 1 71 ? -19.419 0.518 28.370 1.00 97.69 71 LEU A C 1
ATOM 576 O O . LEU A 1 71 ? -20.057 0.934 29.338 1.00 97.69 71 LEU A O 1
ATOM 580 N N . GLU A 1 72 ? -19.364 -0.778 28.062 1.00 97.81 72 GLU A N 1
ATOM 581 C CA . GLU A 1 72 ? -20.025 -1.817 28.860 1.00 97.81 72 GLU A CA 1
ATOM 582 C C . GLU A 1 72 ? -19.506 -1.839 30.302 1.00 97.81 72 GLU A C 1
ATOM 584 O O . GLU A 1 72 ? -20.294 -1.809 31.251 1.00 97.81 72 GLU A O 1
ATOM 589 N N . LYS A 1 73 ? -18.179 -1.804 30.488 1.00 97.75 73 LYS A N 1
ATOM 590 C CA . LYS A 1 73 ? -17.560 -1.735 31.821 1.00 97.75 73 LYS A CA 1
ATOM 591 C C . LYS A 1 73 ? -17.996 -0.490 32.595 1.00 97.75 73 LYS A C 1
ATOM 593 O O . LYS A 1 73 ? -18.291 -0.592 33.787 1.00 97.75 73 LYS A O 1
ATOM 598 N N . LYS A 1 74 ? -18.078 0.668 31.930 1.00 97.62 74 LYS A N 1
ATOM 599 C CA . LYS A 1 74 ? -18.550 1.920 32.539 1.00 97.62 74 LYS A CA 1
ATOM 600 C C . LYS A 1 74 ? -20.006 1.801 32.997 1.00 97.62 74 LYS A C 1
ATOM 602 O O . LYS A 1 74 ? -20.296 2.119 34.148 1.00 97.62 74 LYS A O 1
ATOM 607 N N . LYS A 1 75 ? -20.889 1.256 32.154 1.00 96.88 75 LYS A N 1
ATOM 608 C CA . LYS A 1 75 ? -22.306 1.031 32.486 1.00 96.88 75 LYS A CA 1
ATOM 609 C C . LYS A 1 75 ? -22.476 0.094 33.687 1.00 96.88 75 LYS A C 1
ATOM 611 O O . LYS A 1 75 ? -23.299 0.345 34.563 1.00 96.88 75 LYS A O 1
ATOM 616 N N . ILE A 1 76 ? -21.679 -0.975 33.764 1.00 97.06 76 ILE A N 1
ATOM 617 C CA . ILE A 1 76 ? -21.682 -1.894 34.916 1.00 97.06 76 ILE A CA 1
ATOM 618 C C . ILE A 1 76 ? -21.251 -1.164 36.193 1.00 97.06 76 ILE A C 1
ATOM 620 O O . ILE A 1 76 ? -21.866 -1.344 37.244 1.00 97.06 76 ILE A O 1
ATOM 624 N N . LEU A 1 77 ? -20.207 -0.336 36.115 1.00 96.88 77 LEU A N 1
ATOM 625 C CA . LEU A 1 77 ? -19.720 0.440 37.253 1.00 96.88 77 LEU A CA 1
ATOM 626 C C . LEU A 1 77 ? -20.767 1.453 37.744 1.00 96.88 77 LEU A C 1
ATOM 628 O O . LEU A 1 77 ? -20.977 1.575 38.950 1.00 96.88 77 LEU A O 1
ATOM 632 N N . GLU A 1 78 ? -21.436 2.153 36.828 1.00 96.38 78 GLU A N 1
ATOM 633 C CA . GLU A 1 78 ? -22.524 3.086 37.144 1.00 96.38 78 GLU A CA 1
ATOM 634 C C . GLU A 1 78 ? -23.691 2.371 37.832 1.00 96.38 78 GLU A C 1
ATOM 636 O O . GLU A 1 78 ? -24.116 2.795 38.906 1.00 96.38 78 GLU A O 1
ATOM 641 N N . ASN A 1 79 ? -24.130 1.225 37.303 1.00 96.88 79 ASN A N 1
ATOM 642 C CA . ASN A 1 79 ? -25.167 0.414 37.944 1.00 96.88 79 ASN A CA 1
ATOM 643 C C . ASN A 1 79 ? -24.757 -0.049 39.350 1.00 96.88 79 ASN A C 1
ATOM 645 O O . ASN A 1 79 ? -25.548 0.052 40.284 1.00 96.88 79 ASN A O 1
ATOM 649 N N . LYS A 1 80 ? -23.510 -0.498 39.550 1.00 96.81 80 LYS A N 1
ATOM 650 C CA . LYS A 1 80 ? -23.007 -0.873 40.887 1.00 96.81 80 LYS A CA 1
ATOM 651 C C . LYS A 1 80 ? -23.052 0.293 41.877 1.00 96.81 80 LYS A C 1
ATOM 653 O O . LYS A 1 80 ? -23.434 0.094 43.028 1.00 96.81 80 LYS A O 1
ATOM 658 N N . LYS A 1 81 ? -22.687 1.504 41.439 1.00 95.75 81 LYS A N 1
ATOM 659 C CA . LYS A 1 81 ? -22.778 2.719 42.267 1.00 95.75 81 LYS A CA 1
ATOM 660 C C . LYS A 1 81 ? -24.227 3.031 42.652 1.00 95.75 81 LYS A C 1
ATOM 662 O O . LYS A 1 81 ? -24.476 3.353 43.810 1.00 95.75 81 LYS A O 1
ATOM 667 N N . LEU A 1 82 ? -25.168 2.885 41.716 1.00 95.25 82 LEU A N 1
ATOM 668 C CA . LEU A 1 82 ? -26.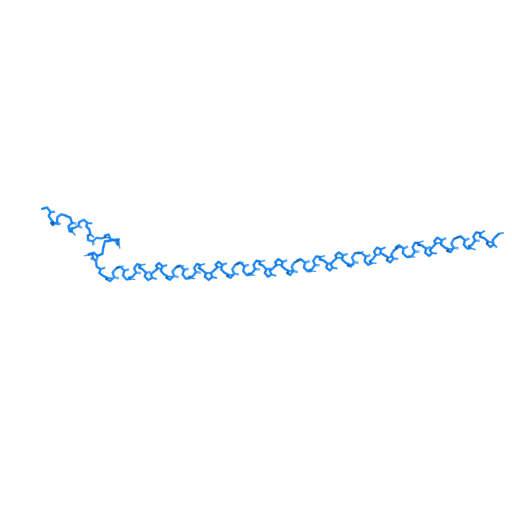601 3.072 41.971 1.00 95.25 82 LEU A CA 1
ATOM 669 C C . LEU A 1 82 ? -27.149 2.054 42.978 1.00 95.25 82 LEU A C 1
ATOM 671 O O . LEU A 1 82 ? -27.851 2.431 43.910 1.00 95.25 82 LEU A O 1
ATOM 675 N N . TYR A 1 83 ? -26.804 0.771 42.841 1.00 94.62 83 TYR A N 1
ATOM 676 C CA . TYR A 1 83 ? -27.234 -0.243 43.809 1.00 94.62 83 TYR A CA 1
ATOM 677 C C . TYR A 1 83 ? -26.705 0.038 45.218 1.00 94.62 83 TYR A C 1
ATOM 679 O O . TYR A 1 83 ? -27.458 -0.099 46.180 1.00 94.62 83 TYR A O 1
ATOM 687 N N . LYS A 1 84 ? -25.447 0.482 45.341 1.00 95.50 84 LYS A N 1
ATOM 688 C CA . LYS A 1 84 ? -24.850 0.832 46.636 1.00 95.50 84 LYS A CA 1
ATOM 689 C C . LYS A 1 84 ? -25.556 2.020 47.305 1.00 95.50 84 LYS A C 1
ATOM 691 O O . LYS A 1 84 ? -25.857 1.959 48.494 1.00 95.50 84 LYS A O 1
ATOM 696 N N . SER A 1 85 ? -25.874 3.074 46.550 1.00 93.38 85 SER A N 1
ATOM 697 C CA . SER A 1 85 ? -26.592 4.230 47.107 1.00 93.38 85 SER A CA 1
ATOM 698 C C . SER A 1 85 ? -28.036 3.892 47.497 1.00 93.38 85 SER A C 1
ATOM 700 O O . SER A 1 85 ? -28.554 4.421 48.477 1.00 93.38 85 SER A O 1
ATOM 702 N N . LEU A 1 86 ? -28.686 2.975 46.771 1.00 92.56 86 LEU A N 1
ATOM 703 C CA . LEU A 1 86 ? -30.016 2.464 47.115 1.00 92.56 86 LEU A CA 1
ATOM 704 C C . LEU A 1 86 ? -30.018 1.566 48.358 1.00 92.56 86 LEU A C 1
ATOM 706 O O . LEU A 1 86 ? -31.030 1.524 49.055 1.00 92.56 86 LEU A O 1
ATOM 710 N N . SER A 1 87 ? -28.939 0.822 48.624 1.00 88.94 87 SER A N 1
ATOM 711 C CA . SER A 1 87 ? -28.817 0.046 49.864 1.00 88.94 87 SER A CA 1
ATOM 712 C C . SER A 1 87 ? -28.546 0.937 51.073 1.00 88.94 87 SER A C 1
ATOM 714 O O . SER A 1 87 ? -29.163 0.721 52.105 1.00 88.94 87 SER A O 1
ATOM 716 N N . GLU A 1 88 ? -27.697 1.962 50.939 1.00 90.12 88 GLU A N 1
ATOM 717 C CA . GLU A 1 88 ? -27.412 2.915 52.028 1.00 90.12 88 GLU A CA 1
ATOM 718 C C . GLU A 1 88 ? -28.642 3.742 52.424 1.00 90.12 88 GLU A C 1
ATOM 720 O O . GLU A 1 88 ? -28.807 4.046 53.593 1.00 90.12 88 GLU A O 1
ATOM 725 N N . LYS A 1 89 ? -29.536 4.069 51.481 1.00 84.50 89 LYS A N 1
ATOM 726 C CA . LYS A 1 89 ? -30.798 4.775 51.779 1.00 84.50 89 LYS A CA 1
ATOM 727 C C . LYS A 1 89 ? -31.888 3.901 52.412 1.00 84.50 89 LYS A C 1
ATOM 729 O O . LYS A 1 89 ? -32.915 4.437 52.815 1.00 84.50 89 LYS A O 1
ATOM 734 N N . ARG A 1 90 ? -31.734 2.572 52.388 1.00 74.94 90 ARG A N 1
ATOM 735 C CA . ARG A 1 90 ? -32.725 1.614 52.913 1.00 74.94 90 ARG A CA 1
ATOM 736 C C . ARG A 1 90 ? -32.443 1.170 54.352 1.00 74.94 90 ARG A C 1
ATOM 738 O O . ARG A 1 90 ? -33.282 0.465 54.908 1.00 74.94 90 ARG A O 1
ATOM 745 N N . VAL A 1 91 ? -31.289 1.544 54.901 1.00 62.62 91 VAL A N 1
ATOM 746 C CA . VAL A 1 91 ? -30.881 1.354 56.302 1.00 62.62 91 VAL A CA 1
ATOM 747 C C . VAL A 1 91 ? -31.116 2.660 57.044 1.00 62.62 91 VAL A C 1
ATOM 749 O O . VAL A 1 91 ? -31.598 2.586 58.191 1.00 62.62 91 VAL A O 1
#

Sequence (91 aa):
MEELWKKVYRGDSGVPHSDPQRLVVTWSGCFAFAAVAWFNTQTSSLATRARSVNLQDKSMMFEHQQWKKLLEKKKILENKKLYKSLSEKRV